Protein AF-A0A380RU35-F1 (afdb_monomer_lite)

Secondary structure (DSSP, 8-state):
--HHHHHHHHHHHHHHGGG---HHHHHHHHHHHH----SHHHHHHHHHHHHHHH-HHHHHHHHHHHHHHHHHHHHHHHHHHHHHHHHHHHHHHHHHHHHHHHHHHHHHHHTT--

Radius of gyration: 29.89 Å; chains: 1; bounding box: 56×39×78 Å

Structure (mmCIF, N/CA/C/O backbone):
data_AF-A0A380RU35-F1
#
_entry.id   AF-A0A380RU35-F1
#
loop_
_atom_site.group_PDB
_atom_site.id
_atom_site.type_symbol
_atom_site.label_atom_id
_atom_site.label_alt_id
_atom_site.label_comp_id
_atom_site.label_asym_id
_atom_site.label_entity_id
_atom_site.label_seq_id
_atom_site.pdbx_PDB_ins_code
_atom_site.Cartn_x
_atom_site.Cartn_y
_atom_site.Cartn_z
_atom_site.occupancy
_atom_site.B_iso_or_equiv
_atom_site.auth_seq_id
_atom_site.auth_comp_id
_atom_site.auth_asym_id
_atom_site.auth_atom_id
_atom_site.pdbx_PDB_model_num
ATOM 1 N N . MET A 1 1 ? -10.926 1.090 -13.375 1.00 50.38 1 MET A N 1
ATOM 2 C CA . MET A 1 1 ? -12.063 0.503 -12.628 1.00 50.38 1 MET A CA 1
ATOM 3 C C . MET A 1 1 ? -13.154 1.555 -12.500 1.00 50.38 1 MET A C 1
ATOM 5 O O . MET A 1 1 ? -12.826 2.672 -12.120 1.00 50.38 1 MET A O 1
ATOM 9 N N . SER A 1 2 ? -14.402 1.247 -12.874 1.00 58.25 2 SER A N 1
ATOM 10 C CA . SER A 1 2 ? -15.522 2.203 -12.783 1.00 58.25 2 SER A CA 1
ATOM 11 C C . SER A 1 2 ? -15.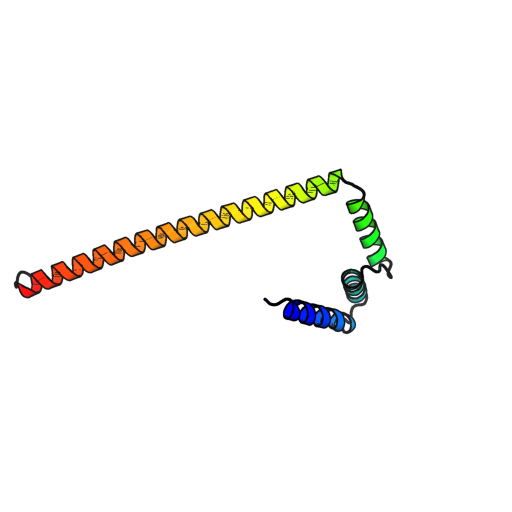973 2.393 -11.326 1.00 58.25 2 SER A C 1
ATOM 13 O O . SER A 1 2 ? -15.779 1.505 -10.494 1.00 58.25 2 SER A O 1
ATOM 15 N N . SER A 1 3 ? -16.569 3.545 -10.998 1.00 63.69 3 SER A N 1
ATOM 16 C CA . SER A 1 3 ? -17.012 3.865 -9.627 1.00 63.69 3 SER A CA 1
ATOM 17 C C . SER A 1 3 ? -18.053 2.878 -9.080 1.00 63.69 3 SER A C 1
ATOM 19 O O . SER A 1 3 ? -18.072 2.607 -7.882 1.00 63.69 3 SER A O 1
ATOM 21 N N . LEU A 1 4 ? -18.862 2.283 -9.960 1.00 65.31 4 LEU A N 1
ATOM 22 C CA . LEU A 1 4 ? -19.873 1.283 -9.613 1.00 65.31 4 LEU A CA 1
ATOM 23 C C . LEU A 1 4 ? -19.260 -0.028 -9.101 1.00 65.31 4 LEU A C 1
ATOM 25 O O . LEU A 1 4 ? -19.793 -0.623 -8.167 1.00 65.31 4 LEU A O 1
ATOM 29 N N . ALA A 1 5 ? -18.119 -0.453 -9.656 1.00 66.88 5 ALA A N 1
ATOM 30 C CA . ALA A 1 5 ? -17.444 -1.680 -9.228 1.00 66.88 5 ALA A CA 1
ATOM 31 C C . ALA A 1 5 ? -16.916 -1.567 -7.788 1.00 66.88 5 ALA A C 1
ATOM 33 O O . ALA A 1 5 ? -17.113 -2.476 -6.986 1.00 66.88 5 ALA A O 1
ATOM 34 N N . ARG A 1 6 ? -16.339 -0.410 -7.430 1.00 65.88 6 ARG A N 1
ATOM 35 C CA . ARG A 1 6 ? -15.887 -0.136 -6.054 1.00 65.88 6 ARG A CA 1
ATOM 36 C C . ARG A 1 6 ? -17.041 -0.102 -5.052 1.00 65.88 6 ARG A C 1
ATOM 38 O O . ARG A 1 6 ? -16.875 -0.538 -3.919 1.00 65.88 6 ARG A O 1
ATOM 45 N N . LEU A 1 7 ? -18.206 0.408 -5.456 1.00 65.00 7 LEU A N 1
ATOM 46 C CA . LEU A 1 7 ? -19.379 0.475 -4.581 1.00 65.00 7 LEU A CA 1
ATOM 47 C C . LEU A 1 7 ? -19.946 -0.923 -4.283 1.00 65.00 7 LEU A C 1
ATOM 49 O O . LEU A 1 7 ? -20.302 -1.218 -3.146 1.00 65.00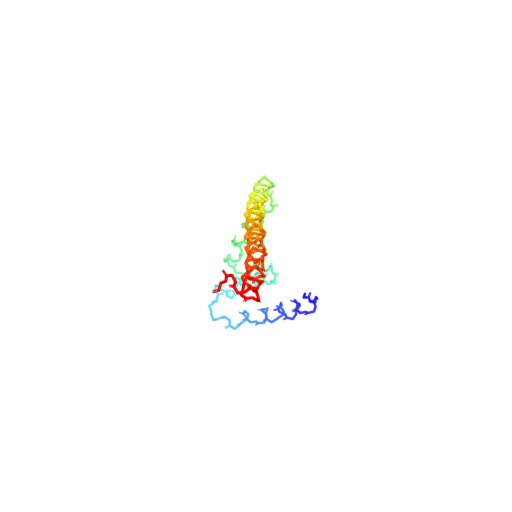 7 LEU A O 1
ATOM 53 N N . ALA A 1 8 ? -20.000 -1.794 -5.295 1.00 70.38 8 ALA A N 1
ATOM 54 C CA . ALA A 1 8 ? -20.462 -3.172 -5.142 1.00 70.38 8 ALA A CA 1
ATOM 55 C C . ALA A 1 8 ? -19.521 -4.002 -4.254 1.00 70.38 8 ALA A C 1
ATOM 57 O O . ALA A 1 8 ? -19.981 -4.725 -3.372 1.00 70.38 8 ALA A O 1
ATOM 58 N N . GLU A 1 9 ? -18.211 -3.851 -4.446 1.00 68.94 9 GLU A N 1
ATOM 59 C CA . GLU A 1 9 ? -17.186 -4.487 -3.615 1.00 68.94 9 GLU A CA 1
ATOM 60 C C .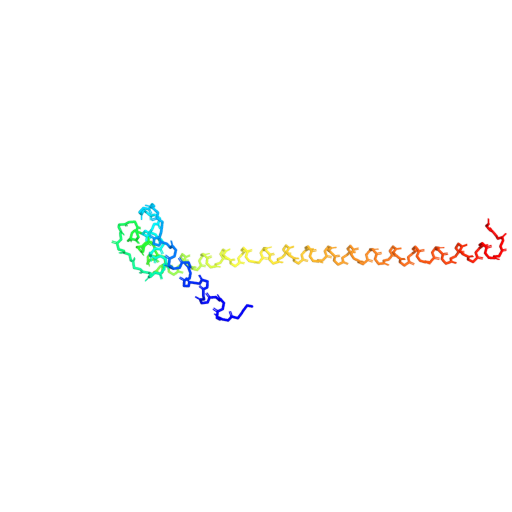 GLU A 1 9 ? -17.288 -4.030 -2.152 1.00 68.94 9 GLU A C 1
ATOM 62 O O . GLU A 1 9 ? -17.301 -4.857 -1.239 1.00 68.94 9 GLU A O 1
ATOM 67 N N . PHE A 1 10 ? -17.480 -2.726 -1.930 1.00 68.44 10 PHE A N 1
ATOM 68 C CA . PHE A 1 10 ? -17.709 -2.172 -0.599 1.00 68.44 10 PHE A CA 1
ATOM 69 C C . PHE A 1 10 ? -18.950 -2.777 0.067 1.00 68.44 10 PHE A C 1
ATOM 71 O O . PHE A 1 10 ? -18.853 -3.288 1.178 1.00 68.44 10 PHE A O 1
ATOM 78 N N . ILE A 1 11 ? -20.101 -2.790 -0.617 1.00 74.25 11 ILE A N 1
ATOM 79 C CA . ILE A 1 11 ? -21.354 -3.360 -0.087 1.00 74.25 11 ILE A CA 1
ATOM 80 C C . ILE A 1 11 ? -21.201 -4.858 0.220 1.00 74.25 11 ILE A C 1
ATOM 82 O O . ILE A 1 11 ? -21.723 -5.343 1.226 1.00 74.25 11 ILE A O 1
ATOM 86 N N . TYR A 1 12 ? -20.479 -5.599 -0.621 1.00 76.31 12 TYR A N 1
ATOM 87 C CA . TYR A 1 12 ? -20.222 -7.021 -0.410 1.00 76.31 12 TYR A CA 1
ATOM 88 C C . TYR A 1 12 ? -19.399 -7.271 0.862 1.00 76.31 12 TYR A C 1
ATOM 90 O O . TYR A 1 12 ? -19.820 -8.048 1.722 1.00 76.31 12 TYR A O 1
ATOM 98 N N . ILE A 1 13 ? -18.277 -6.566 1.029 1.00 70.00 13 ILE A N 1
ATOM 99 C CA . ILE A 1 13 ? -17.426 -6.657 2.227 1.00 70.00 13 ILE A CA 1
ATOM 100 C C . ILE A 1 13 ? -18.214 -6.238 3.480 1.00 70.00 13 ILE A C 1
ATOM 102 O O . ILE A 1 13 ? -18.156 -6.912 4.512 1.00 70.00 13 ILE A O 1
ATOM 106 N N . PHE A 1 14 ? -19.030 -5.186 3.367 1.00 66.69 14 PHE A N 1
ATOM 107 C CA . PHE A 1 14 ? -19.892 -4.690 4.442 1.00 66.69 14 PHE A CA 1
ATOM 108 C C . PHE A 1 14 ? -20.978 -5.689 4.856 1.00 66.69 14 PHE A C 1
ATOM 110 O O . PHE A 1 14 ? -21.407 -5.705 6.000 1.00 66.69 14 PHE A O 1
ATOM 117 N N . ASN A 1 15 ? -21.458 -6.549 3.965 1.00 75.56 15 ASN A N 1
ATOM 118 C CA . ASN A 1 15 ? -22.403 -7.588 4.372 1.00 75.56 15 ASN A CA 1
ATOM 119 C C . ASN A 1 15 ? -21.689 -8.805 4.966 1.00 75.56 15 ASN A C 1
ATOM 121 O O . ASN A 1 15 ? -22.218 -9.433 5.882 1.00 75.56 15 ASN A O 1
ATOM 125 N N . LYS A 1 16 ? -20.468 -9.099 4.509 1.00 79.81 16 LYS A N 1
ATOM 126 C CA . LYS A 1 16 ? -19.714 -10.286 4.923 1.00 79.81 16 LYS A CA 1
ATOM 127 C C . LYS A 1 16 ? -19.188 -10.249 6.352 1.00 79.81 16 LYS A C 1
ATOM 129 O O . LYS A 1 16 ? -19.091 -11.308 6.964 1.00 79.81 16 LYS A O 1
ATOM 134 N N . TYR A 1 17 ? -18.916 -9.078 6.935 1.00 75.81 17 TYR A N 1
ATOM 135 C CA . TYR A 1 17 ? -18.442 -9.035 8.329 1.00 75.81 17 TYR A CA 1
ATOM 136 C C . TYR A 1 17 ? -19.468 -9.602 9.328 1.00 75.81 17 TYR A C 1
ATOM 138 O O . TYR A 1 17 ? -19.096 -10.063 10.407 1.00 75.81 17 TYR A O 1
ATOM 146 N N . LYS A 1 18 ? -20.764 -9.608 8.978 1.00 74.69 18 LYS A N 1
ATOM 147 C CA . LYS A 1 18 ? -21.821 -10.168 9.832 1.00 74.69 18 LYS A CA 1
ATOM 148 C C . LYS A 1 18 ? -21.686 -11.678 10.027 1.00 74.69 18 LYS A C 1
ATOM 150 O O . LYS A 1 18 ? -22.089 -12.154 11.093 1.00 74.69 18 LYS A O 1
ATOM 155 N N . ASP A 1 19 ? -21.089 -12.366 9.053 1.00 83.88 19 ASP A N 1
ATOM 156 C CA . ASP A 1 19 ? -20.855 -13.814 9.034 1.00 83.88 19 ASP A CA 1
ATOM 157 C C . ASP A 1 19 ? -19.613 -14.220 9.858 1.00 83.88 19 ASP A C 1
ATOM 159 O O . ASP A 1 19 ? -19.362 -15.407 10.060 1.00 83.88 19 ASP A O 1
ATOM 163 N N . VAL A 1 20 ? -18.819 -13.257 10.348 1.00 83.25 20 VAL A N 1
ATOM 164 C CA . VAL A 1 20 ? -17.624 -13.534 11.156 1.00 83.25 20 VAL A CA 1
ATOM 165 C C . VAL A 1 20 ? -18.032 -14.062 12.531 1.00 83.25 20 VAL A C 1
ATOM 167 O O . VAL A 1 20 ? -18.732 -13.389 13.291 1.00 83.25 20 VAL A O 1
ATOM 170 N N . ALA A 1 21 ? -17.569 -15.272 12.852 1.00 81.81 21 ALA A N 1
ATOM 171 C CA . ALA A 1 21 ? -17.886 -15.954 14.105 1.00 81.81 21 ALA A CA 1
ATOM 172 C C . ALA A 1 21 ? -17.201 -15.315 15.325 1.00 81.81 21 ALA A C 1
ATOM 174 O O . ALA A 1 21 ? -17.767 -15.289 16.417 1.00 81.81 21 ALA A O 1
ATOM 175 N N . GLU A 1 22 ? -15.988 -14.785 15.151 1.00 88.31 22 GLU A N 1
ATOM 176 C CA . GLU A 1 22 ? -15.239 -14.170 16.242 1.00 88.31 22 GLU A CA 1
ATOM 177 C C . GLU A 1 22 ? -15.757 -12.759 16.547 1.00 88.31 22 GLU A C 1
ATOM 179 O O . GLU A 1 22 ? -15.674 -11.844 15.725 1.00 88.31 22 GLU A O 1
ATOM 184 N N . LYS A 1 23 ? -16.270 -12.571 17.767 1.00 86.62 23 LYS A N 1
ATOM 185 C CA . LYS A 1 23 ? -16.888 -11.315 18.206 1.00 86.62 23 LYS A CA 1
ATOM 186 C C . LYS A 1 23 ? -15.929 -10.121 18.145 1.00 86.62 23 LYS A C 1
ATOM 188 O O . LYS A 1 23 ? -16.327 -9.071 17.654 1.00 86.62 23 LYS A O 1
ATOM 193 N N . SER A 1 24 ? -14.683 -10.280 18.592 1.00 84.88 24 SER A N 1
ATOM 194 C CA . SER A 1 24 ? -13.644 -9.236 18.550 1.00 84.88 24 SER A CA 1
ATOM 195 C C . SER A 1 24 ? -13.396 -8.736 17.129 1.00 84.88 24 SER A C 1
ATOM 197 O O . SER A 1 24 ? -13.365 -7.530 16.890 1.00 84.88 24 SER A O 1
ATOM 199 N N . ILE A 1 25 ? -13.271 -9.660 16.173 1.00 84.25 25 ILE A N 1
ATOM 200 C CA . ILE A 1 25 ? -13.064 -9.323 14.760 1.00 84.25 25 ILE A CA 1
ATOM 201 C C . ILE A 1 25 ? -14.320 -8.668 14.182 1.00 84.25 25 ILE A C 1
ATOM 203 O O . ILE A 1 25 ? -14.221 -7.671 13.474 1.00 84.25 25 ILE A O 1
ATOM 207 N N . LYS A 1 26 ? -15.508 -9.181 14.510 1.00 86.94 26 LYS A N 1
ATOM 208 C CA . LYS A 1 26 ? -16.778 -8.611 14.048 1.00 86.94 26 LYS A CA 1
ATOM 209 C C . LYS A 1 26 ? -16.982 -7.170 14.527 1.00 86.94 26 LYS A C 1
ATOM 211 O O . LYS A 1 26 ? -17.344 -6.321 13.719 1.00 86.94 26 LYS A O 1
ATOM 216 N N . GLU A 1 27 ? -16.712 -6.890 15.801 1.00 86.31 27 GLU A N 1
ATOM 217 C CA . GLU A 1 27 ? -16.778 -5.539 16.376 1.00 86.31 27 GLU A CA 1
ATOM 218 C C . GLU A 1 27 ? -15.758 -4.596 15.728 1.00 86.31 27 GLU A C 1
ATOM 220 O O . GLU A 1 27 ? -16.083 -3.457 15.399 1.00 86.31 27 GLU A O 1
ATOM 225 N N . TYR A 1 28 ? -14.535 -5.079 15.493 1.00 84.56 28 TYR A N 1
ATOM 226 C CA . TYR A 1 28 ? -13.506 -4.319 14.789 1.00 84.56 28 TYR A CA 1
ATOM 227 C C . TYR A 1 28 ? -13.937 -3.968 13.359 1.00 84.56 28 TYR A C 1
ATOM 229 O O . TYR A 1 28 ? -13.876 -2.807 12.960 1.00 84.56 28 TYR A O 1
ATOM 237 N N . LEU A 1 29 ? -14.430 -4.946 12.595 1.00 84.88 29 LEU A N 1
ATOM 238 C CA . LEU A 1 29 ? -14.897 -4.728 11.226 1.00 84.88 29 LEU A CA 1
ATOM 239 C C . LEU A 1 29 ? -16.098 -3.781 11.174 1.00 84.88 29 LEU A C 1
ATOM 241 O O . LEU A 1 29 ? -16.128 -2.898 10.322 1.00 84.88 29 LEU A O 1
ATOM 245 N N . GLU A 1 30 ? -17.052 -3.913 12.100 1.00 84.00 30 GLU A N 1
ATOM 246 C CA . GLU A 1 30 ? -18.176 -2.982 12.217 1.00 84.00 30 GLU A CA 1
ATOM 247 C C . GLU A 1 30 ? -17.688 -1.552 12.471 1.00 84.00 30 GLU A C 1
ATOM 249 O O . GLU A 1 30 ? -18.125 -0.624 11.793 1.00 84.00 30 GLU A O 1
ATOM 254 N N . TYR A 1 31 ? -16.725 -1.368 13.378 1.00 87.19 31 TYR A N 1
ATOM 255 C CA . TYR A 1 31 ? -16.134 -0.061 13.642 1.00 87.19 31 TYR A CA 1
ATOM 256 C C . TYR A 1 31 ? -15.465 0.547 12.402 1.00 87.19 31 TYR A C 1
ATOM 258 O O . TYR A 1 31 ? -15.701 1.715 12.114 1.00 87.19 31 TYR A O 1
ATOM 266 N N . PHE A 1 32 ? -14.696 -0.218 11.622 1.00 82.44 32 PHE A N 1
ATOM 267 C CA . PHE A 1 32 ? -14.104 0.288 10.372 1.00 82.44 32 PHE A CA 1
ATOM 268 C C . PHE A 1 32 ? -15.147 0.627 9.307 1.00 82.44 32 PHE A C 1
ATOM 270 O O . PHE A 1 32 ? -14.963 1.548 8.513 1.00 82.44 32 PHE A O 1
ATOM 277 N N . ALA A 1 33 ? -16.244 -0.119 9.294 1.00 78.31 33 ALA A N 1
ATOM 278 C CA . ALA A 1 33 ? -17.317 0.021 8.332 1.00 78.31 33 ALA A CA 1
ATOM 279 C C . ALA A 1 33 ? -18.210 1.241 8.645 1.00 78.31 33 ALA A C 1
ATOM 281 O O . ALA A 1 33 ? -18.587 1.989 7.743 1.00 78.31 33 ALA A O 1
ATOM 282 N N . THR A 1 34 ? -18.537 1.475 9.920 1.00 81.75 34 THR A N 1
ATOM 283 C CA . THR A 1 34 ? -19.503 2.508 10.333 1.00 81.75 34 THR A CA 1
ATOM 284 C C . THR A 1 34 ? -18.902 3.669 11.121 1.00 81.75 34 THR A C 1
ATOM 286 O O . THR A 1 34 ? -19.630 4.611 11.430 1.00 81.75 34 THR A O 1
ATOM 289 N N . SER A 1 35 ? -17.633 3.595 11.526 1.00 81.50 35 SER A N 1
ATOM 290 C CA . SER A 1 35 ? -16.987 4.513 12.483 1.00 81.50 35 SER A CA 1
ATOM 291 C C . SER A 1 35 ? -17.706 4.601 13.836 1.00 81.50 35 SER A C 1
ATOM 293 O O . SER A 1 35 ? -17.656 5.626 14.513 1.00 81.50 35 SER A O 1
ATOM 295 N N . LYS A 1 36 ? -18.420 3.540 14.239 1.00 86.25 36 LYS A N 1
ATOM 296 C CA . LYS A 1 36 ? -19.166 3.508 15.508 1.00 86.25 36 LYS A CA 1
ATOM 297 C C . LYS A 1 36 ? -18.417 2.653 16.517 1.00 86.25 36 LYS A C 1
ATOM 299 O O . LYS A 1 36 ? -18.306 1.446 16.339 1.00 86.25 36 LYS A O 1
ATOM 304 N N . ALA A 1 37 ? -17.919 3.282 17.576 1.00 89.50 37 ALA A N 1
ATOM 305 C CA . ALA A 1 37 ? -17.206 2.604 18.651 1.00 89.50 37 ALA A CA 1
ATOM 306 C C . ALA A 1 37 ? -18.185 2.064 19.710 1.00 89.50 37 ALA A C 1
ATOM 308 O O . ALA A 1 37 ? -18.460 2.712 20.723 1.00 89.50 37 ALA A O 1
ATOM 309 N N . THR A 1 38 ? -18.768 0.896 19.444 1.00 87.25 38 THR A N 1
ATOM 310 C CA . THR A 1 38 ? -19.818 0.289 20.282 1.00 87.25 38 THR A CA 1
ATOM 311 C C . THR A 1 38 ? -19.271 -0.639 21.366 1.00 87.25 38 THR A C 1
ATOM 313 O O . THR A 1 38 ? -19.909 -0.798 22.406 1.00 87.25 38 THR A O 1
ATOM 316 N N . SER A 1 39 ? -18.087 -1.224 21.164 1.00 89.88 39 SER A N 1
ATOM 317 C CA . SER A 1 39 ? -17.429 -2.110 22.130 1.00 89.88 39 SER A CA 1
ATOM 318 C C . SER A 1 39 ? -16.217 -1.455 22.783 1.00 89.88 39 SER A C 1
ATOM 320 O O . SER A 1 39 ? -15.622 -0.533 22.221 1.00 89.88 39 SER A O 1
ATOM 322 N N . LYS A 1 40 ? -15.794 -1.966 23.947 1.00 90.31 40 LYS A N 1
ATOM 323 C CA . LYS A 1 40 ? -14.623 -1.447 24.674 1.00 90.31 40 LYS A CA 1
ATOM 324 C C . LYS A 1 40 ? -13.364 -1.404 23.799 1.00 90.31 40 LYS A C 1
ATOM 326 O O . LYS A 1 40 ? -12.681 -0.388 23.777 1.00 90.31 40 LYS A O 1
ATOM 331 N N . GLY A 1 41 ? -13.105 -2.461 23.024 1.00 87.56 41 GLY A N 1
ATOM 332 C CA . GLY A 1 41 ? -11.956 -2.502 22.113 1.00 87.56 41 GLY A CA 1
ATOM 333 C C . GLY A 1 41 ? -12.024 -1.408 21.046 1.00 87.56 41 GLY A C 1
ATOM 334 O O . GLY A 1 41 ? -11.052 -0.695 20.818 1.00 87.56 41 GLY A O 1
ATOM 335 N N . THR A 1 42 ? -13.196 -1.205 20.441 1.00 90.88 42 THR A N 1
ATOM 336 C CA . THR A 1 42 ? -13.385 -0.149 19.432 1.00 90.88 42 THR A CA 1
ATOM 337 C C . THR A 1 42 ? -13.339 1.262 20.028 1.00 90.88 42 THR A C 1
ATOM 339 O O . THR A 1 42 ? -12.877 2.188 19.370 1.00 90.88 42 THR A O 1
ATOM 342 N N . GLN A 1 43 ? -13.746 1.436 21.289 1.00 93.50 43 GLN A N 1
ATOM 343 C CA . GLN A 1 43 ? -13.635 2.702 22.020 1.00 93.50 43 GLN A CA 1
ATOM 344 C C . GLN A 1 43 ? -12.184 3.048 22.349 1.00 93.50 43 GLN A C 1
ATOM 346 O O . GLN A 1 43 ? -11.788 4.205 22.214 1.00 93.50 43 GLN A O 1
ATOM 351 N N . ASP A 1 44 ? -11.377 2.058 22.734 1.00 92.88 44 ASP A N 1
ATOM 352 C CA . ASP A 1 44 ? -9.943 2.252 22.942 1.00 92.88 44 ASP A CA 1
ATOM 353 C C . ASP A 1 44 ? -9.249 2.670 21.632 1.00 92.88 44 ASP A C 1
ATOM 355 O O . ASP A 1 44 ? -8.430 3.594 21.641 1.00 92.88 44 ASP A O 1
ATOM 359 N N . VAL A 1 45 ? -9.626 2.055 20.503 1.00 88.69 45 VAL A N 1
ATOM 360 C CA . VAL A 1 45 ? -9.141 2.431 19.162 1.00 88.69 45 VAL A CA 1
ATOM 361 C C . VAL A 1 45 ? -9.582 3.844 18.780 1.00 88.69 45 VAL A C 1
ATOM 363 O O . VAL A 1 45 ? -8.751 4.640 18.345 1.00 88.69 45 VAL A O 1
ATOM 366 N N . GLU A 1 46 ? -10.857 4.192 18.962 1.00 93.06 46 GLU A N 1
ATOM 367 C CA . GLU A 1 46 ? -11.359 5.534 18.644 1.00 93.06 46 GLU A CA 1
ATOM 368 C C . GLU A 1 46 ? -10.696 6.599 19.521 1.00 93.06 46 GLU A C 1
ATOM 370 O O . GLU A 1 46 ? -10.322 7.655 19.021 1.00 93.06 46 GLU A O 1
ATOM 375 N N . ARG A 1 47 ? -10.433 6.319 20.803 1.00 93.94 47 ARG A N 1
ATOM 376 C CA . ARG A 1 47 ? -9.671 7.232 21.668 1.00 93.94 47 ARG A CA 1
ATOM 377 C C . ARG A 1 47 ? -8.269 7.497 21.116 1.00 93.94 47 ARG A C 1
ATOM 379 O O . ARG A 1 47 ? -7.851 8.652 21.073 1.00 93.94 47 ARG A O 1
ATOM 386 N N . LEU A 1 48 ? -7.545 6.457 20.696 1.00 89.31 48 LEU A N 1
ATOM 387 C CA . LEU A 1 48 ? -6.213 6.612 20.096 1.00 89.31 48 LEU A CA 1
ATOM 388 C C . LEU A 1 48 ? -6.276 7.381 18.775 1.00 89.31 48 LEU A C 1
ATOM 390 O O . LEU A 1 48 ? -5.445 8.253 18.528 1.00 89.31 48 LEU A O 1
ATOM 394 N N . ARG A 1 49 ? -7.289 7.101 17.949 1.00 86.81 49 ARG A N 1
ATOM 395 C CA . ARG A 1 49 ? -7.532 7.825 16.701 1.00 86.81 49 ARG A CA 1
ATOM 396 C C . ARG A 1 49 ? -7.800 9.306 16.961 1.00 86.81 49 ARG A C 1
ATOM 398 O O . ARG A 1 49 ? -7.202 10.146 16.300 1.00 86.81 49 ARG A O 1
ATOM 405 N N . GLN A 1 50 ? -8.654 9.638 17.925 1.00 90.50 50 GLN A N 1
ATOM 406 C CA . GLN A 1 50 ? -8.946 11.024 18.293 1.00 90.50 50 GLN A CA 1
ATOM 407 C C . GLN A 1 50 ? -7.716 11.733 18.864 1.00 90.50 50 GLN A C 1
ATOM 409 O O . GLN A 1 50 ? -7.439 12.867 18.481 1.00 90.50 50 GLN A O 1
ATOM 414 N N . TRP A 1 51 ? -6.926 11.053 19.700 1.00 91.25 51 TRP A N 1
ATOM 415 C CA . TRP A 1 51 ? -5.641 11.575 20.168 1.00 91.25 51 TRP A CA 1
ATOM 416 C C . TRP A 1 51 ? -4.710 11.906 18.992 1.00 91.25 51 TRP A C 1
ATOM 418 O O . TRP A 1 51 ? -4.248 13.041 18.886 1.00 91.25 51 TRP A O 1
ATOM 428 N N . TYR A 1 52 ? -4.530 10.971 18.054 1.00 83.44 52 TYR A N 1
ATOM 429 C CA . TYR A 1 52 ? -3.727 11.181 16.845 1.00 83.44 52 TYR A CA 1
ATOM 430 C C . TYR A 1 52 ? -4.244 12.347 15.986 1.00 83.44 52 TYR A C 1
ATOM 432 O O . TYR A 1 52 ? -3.458 13.133 15.465 1.00 83.44 52 TYR A O 1
ATOM 440 N N . LEU A 1 53 ? -5.566 12.493 15.851 1.00 83.19 53 LEU A N 1
ATOM 441 C CA . LEU A 1 53 ? -6.170 13.608 15.116 1.00 83.19 53 LEU A CA 1
ATOM 442 C C . LEU A 1 53 ? -5.979 14.959 15.817 1.00 83.19 53 LEU A C 1
ATOM 444 O O . LEU A 1 53 ? -5.920 15.983 15.135 1.00 83.19 53 LEU A O 1
ATOM 448 N N . SER A 1 54 ? -5.893 14.966 17.150 1.00 89.06 54 SER A N 1
ATOM 449 C CA . SER A 1 54 ? -5.683 16.174 17.956 1.00 89.06 54 SER A CA 1
ATOM 450 C C . SER A 1 54 ? -4.215 16.612 18.034 1.00 89.06 54 SER A C 1
ATOM 452 O O . SER A 1 54 ? -3.938 17.804 18.178 1.00 89.06 54 SER A O 1
ATOM 454 N N . ASP A 1 55 ? -3.271 15.678 17.896 1.00 89.88 55 ASP A N 1
ATOM 455 C CA . ASP A 1 55 ? -1.837 15.957 17.919 1.00 89.88 55 ASP A CA 1
ATOM 456 C C . ASP A 1 55 ? -1.304 16.255 16.509 1.00 89.88 55 ASP A C 1
ATOM 458 O O . ASP A 1 55 ? -0.879 15.383 15.744 1.00 89.88 55 ASP A O 1
ATOM 462 N N . ASN A 1 56 ? -1.304 17.544 16.173 1.00 86.19 56 ASN A N 1
ATOM 463 C CA . ASN A 1 56 ? -0.800 18.033 14.895 1.00 86.19 56 ASN A CA 1
ATOM 464 C C . ASN A 1 56 ? 0.677 17.702 14.640 1.00 86.19 56 ASN A C 1
ATOM 466 O O . ASN A 1 56 ? 1.054 17.566 13.476 1.00 86.19 56 ASN A O 1
ATOM 470 N N . GLU A 1 57 ? 1.509 17.612 15.677 1.00 88.75 57 GLU A N 1
ATOM 471 C CA . GLU A 1 57 ? 2.944 17.359 15.529 1.00 88.75 57 GLU A CA 1
ATOM 472 C C . GLU A 1 57 ? 3.184 15.895 15.166 1.00 88.75 57 GLU A C 1
ATOM 474 O O . GLU A 1 57 ? 3.834 15.599 14.161 1.00 88.75 57 GLU A O 1
ATOM 479 N N . THR A 1 58 ? 2.572 14.974 15.911 1.00 84.62 58 THR A N 1
ATOM 480 C CA . THR A 1 58 ? 2.637 13.540 15.603 1.00 84.62 58 THR A CA 1
ATOM 481 C C . THR A 1 58 ? 2.059 13.242 14.218 1.00 84.62 58 THR A C 1
ATOM 483 O O . THR A 1 58 ? 2.654 12.485 13.449 1.00 84.62 58 THR A O 1
ATOM 486 N N . ARG A 1 59 ? 0.950 13.893 13.837 1.00 83.75 59 ARG A N 1
ATOM 487 C CA . ARG A 1 59 ? 0.372 13.747 12.493 1.00 83.75 59 ARG A CA 1
ATOM 488 C C . ARG A 1 59 ? 1.322 14.221 11.393 1.00 83.75 59 ARG A C 1
ATOM 490 O O . ARG A 1 59 ? 1.455 13.542 10.379 1.00 83.75 59 ARG A O 1
ATOM 497 N N . LYS A 1 60 ? 1.988 15.368 11.574 1.00 81.12 60 LYS A N 1
ATOM 498 C CA . LYS A 1 60 ? 2.987 15.865 10.611 1.00 81.12 60 LYS A CA 1
ATOM 499 C C . LYS A 1 60 ? 4.135 14.874 10.449 1.00 81.12 60 LYS A C 1
ATOM 501 O O . LYS A 1 60 ? 4.470 14.545 9.320 1.00 81.12 60 LYS A O 1
ATOM 506 N N . ARG A 1 61 ? 4.671 14.348 11.555 1.00 79.44 61 ARG A N 1
ATOM 507 C CA . ARG A 1 61 ? 5.747 13.342 11.527 1.00 79.44 61 ARG A CA 1
ATOM 508 C C . ARG A 1 61 ? 5.339 12.079 10.776 1.00 79.44 61 ARG A C 1
ATOM 510 O O . ARG A 1 61 ? 6.099 11.603 9.943 1.00 79.44 61 ARG A O 1
ATOM 517 N N . TYR A 1 62 ? 4.130 11.574 11.024 1.00 81.25 62 TYR A N 1
ATOM 518 C CA . TYR A 1 62 ? 3.615 10.405 10.313 1.00 81.25 62 TYR A CA 1
ATOM 519 C C . TYR A 1 62 ? 3.487 10.650 8.802 1.00 81.25 62 TYR A C 1
ATOM 521 O O . TYR A 1 62 ? 3.913 9.810 8.014 1.00 81.25 62 TYR A O 1
ATOM 529 N N . MET A 1 63 ? 2.959 11.811 8.393 1.00 81.12 63 MET A N 1
ATOM 530 C CA . MET A 1 63 ? 2.884 12.182 6.974 1.00 81.12 63 MET A CA 1
ATOM 531 C C . MET A 1 63 ? 4.272 12.286 6.331 1.00 81.12 63 MET A C 1
ATOM 533 O O . MET A 1 63 ? 4.442 11.833 5.203 1.00 81.12 63 MET A O 1
ATOM 537 N N . THR A 1 64 ? 5.266 12.831 7.043 1.00 87.19 64 THR A N 1
ATOM 538 C CA . THR A 1 64 ? 6.656 12.872 6.564 1.00 87.19 64 THR A CA 1
ATOM 539 C C . THR A 1 64 ? 7.203 11.467 6.332 1.00 87.19 64 THR A C 1
ATOM 541 O O . THR A 1 64 ? 7.735 11.203 5.263 1.00 87.19 64 THR A O 1
ATOM 544 N N . TRP A 1 65 ? 7.013 10.537 7.271 1.00 85.12 65 TRP A N 1
ATOM 545 C CA . TRP A 1 65 ? 7.469 9.154 7.092 1.00 85.12 65 TRP A CA 1
ATOM 546 C C . TRP A 1 65 ? 6.766 8.433 5.940 1.00 85.12 65 TRP A C 1
ATOM 548 O O . TRP A 1 65 ? 7.394 7.643 5.240 1.00 85.12 65 TRP A O 1
ATOM 558 N N . GLN A 1 66 ? 5.473 8.692 5.719 1.00 81.88 66 GLN A N 1
ATOM 559 C CA . GLN A 1 66 ? 4.775 8.164 4.542 1.00 81.88 66 GLN A CA 1
ATOM 560 C C . GLN A 1 66 ? 5.381 8.704 3.248 1.00 81.88 66 GLN A C 1
ATOM 562 O O . GLN A 1 66 ? 5.606 7.934 2.321 1.00 81.88 66 GLN A O 1
ATOM 567 N N . GLN A 1 67 ? 5.695 9.998 3.209 1.00 81.69 67 GLN A N 1
ATOM 568 C CA . GLN A 1 67 ? 6.326 10.611 2.050 1.00 81.69 67 GLN A CA 1
ATOM 569 C C . GLN A 1 67 ? 7.734 10.053 1.800 1.00 81.69 67 GLN A C 1
ATOM 571 O O . GLN A 1 67 ? 8.048 9.698 0.672 1.00 81.69 67 GLN A O 1
ATOM 576 N N . GLU A 1 68 ? 8.541 9.870 2.849 1.00 88.94 68 GLU A N 1
ATOM 577 C CA . GLU A 1 68 ? 9.856 9.220 2.754 1.00 88.94 68 GLU A CA 1
ATOM 578 C C . GLU A 1 68 ? 9.751 7.791 2.192 1.00 88.94 68 GLU A C 1
ATOM 580 O O . GLU A 1 68 ? 10.555 7.390 1.351 1.00 88.94 68 GLU A O 1
ATOM 585 N N . LEU A 1 69 ? 8.749 7.016 2.625 1.00 85.38 69 LEU A N 1
ATOM 586 C CA . LEU A 1 69 ? 8.494 5.674 2.092 1.00 85.38 69 LEU A CA 1
ATOM 587 C C . LEU A 1 69 ? 8.087 5.705 0.616 1.00 85.38 69 LEU A C 1
ATOM 589 O O . LEU A 1 69 ? 8.604 4.910 -0.171 1.00 85.38 69 LEU A O 1
ATOM 593 N N . ASP A 1 70 ? 7.180 6.604 0.240 1.00 86.06 70 ASP A N 1
ATOM 594 C CA . ASP A 1 70 ? 6.713 6.743 -1.139 1.00 86.06 70 ASP A CA 1
ATOM 595 C C . ASP A 1 70 ? 7.853 7.165 -2.077 1.00 86.06 70 ASP A C 1
ATOM 597 O O . ASP A 1 70 ? 8.000 6.588 -3.159 1.00 86.06 70 ASP A O 1
ATOM 601 N N . ASP A 1 71 ? 8.701 8.099 -1.639 1.00 86.69 71 ASP A N 1
ATOM 602 C CA . ASP A 1 71 ? 9.877 8.555 -2.380 1.00 86.69 71 ASP A CA 1
ATOM 603 C C . ASP A 1 71 ? 10.871 7.400 -2.593 1.00 86.69 71 ASP A C 1
ATOM 605 O O . ASP A 1 71 ? 11.301 7.152 -3.722 1.00 86.69 71 ASP A O 1
ATOM 609 N N . MET A 1 72 ? 11.164 6.609 -1.552 1.00 85.25 72 MET A N 1
ATOM 610 C CA . MET A 1 72 ? 12.022 5.421 -1.678 1.00 85.25 72 MET A CA 1
ATOM 611 C C . MET A 1 72 ? 11.450 4.386 -2.658 1.00 85.25 72 MET A C 1
ATOM 613 O O . MET A 1 72 ? 12.179 3.839 -3.489 1.00 85.25 72 MET A O 1
ATOM 617 N N . VAL A 1 73 ? 10.143 4.107 -2.591 1.00 90.25 73 VAL A N 1
ATOM 618 C CA . VAL A 1 73 ? 9.481 3.160 -3.506 1.00 90.25 73 VAL A CA 1
ATOM 619 C C . VAL A 1 73 ? 9.505 3.675 -4.945 1.00 90.25 73 VAL A C 1
ATOM 621 O O . VAL A 1 73 ? 9.686 2.889 -5.882 1.00 90.25 73 VAL A O 1
ATOM 624 N N . TYR A 1 74 ? 9.313 4.978 -5.139 1.00 88.81 74 TYR A N 1
ATOM 625 C CA . TYR A 1 74 ? 9.382 5.611 -6.449 1.00 88.81 74 TYR A CA 1
ATOM 626 C C . TYR A 1 74 ? 10.789 5.514 -7.048 1.00 88.81 74 TYR A C 1
ATOM 628 O O . TYR A 1 74 ? 10.935 5.059 -8.185 1.00 88.81 74 TYR A O 1
ATOM 636 N N . GLU A 1 75 ? 11.824 5.872 -6.283 1.00 90.69 75 GLU A N 1
ATOM 637 C CA . GLU A 1 75 ? 13.215 5.784 -6.734 1.00 90.69 75 GLU A CA 1
ATOM 638 C C . GLU A 1 75 ? 13.595 4.361 -7.148 1.00 90.69 75 GLU A C 1
ATOM 640 O O . GLU A 1 75 ? 14.211 4.159 -8.198 1.00 90.69 75 GLU A O 1
ATOM 645 N N . GLU A 1 76 ? 13.195 3.362 -6.363 1.00 90.94 76 GLU A N 1
ATOM 646 C CA . GLU A 1 76 ? 13.510 1.968 -6.660 1.00 90.94 76 GLU A CA 1
ATOM 647 C C . GLU A 1 76 ? 12.798 1.478 -7.931 1.00 90.94 76 GLU A C 1
ATOM 649 O O . GLU A 1 76 ? 13.394 0.792 -8.767 1.00 90.94 76 GLU A O 1
ATOM 654 N N . ARG A 1 77 ? 11.544 1.900 -8.150 1.00 91.44 77 ARG A N 1
ATOM 655 C CA . ARG A 1 77 ? 10.835 1.636 -9.414 1.00 91.44 77 ARG A CA 1
ATOM 656 C C . ARG A 1 77 ? 11.535 2.273 -10.606 1.00 91.44 77 ARG A C 1
ATOM 658 O O . ARG A 1 77 ? 11.655 1.628 -11.648 1.00 91.44 77 ARG A O 1
ATOM 665 N N . GLU A 1 78 ? 12.007 3.506 -10.472 1.00 93.25 78 GLU A N 1
ATOM 666 C CA . GLU A 1 78 ? 12.722 4.182 -11.554 1.00 93.25 78 GLU A CA 1
ATOM 667 C C . GLU A 1 78 ? 14.066 3.517 -11.862 1.00 93.25 78 GLU A C 1
ATOM 669 O O . GLU A 1 78 ? 14.415 3.366 -13.037 1.00 93.25 78 GLU A O 1
ATOM 674 N N . ARG A 1 79 ? 14.784 3.026 -10.845 1.00 91.44 79 ARG A N 1
ATOM 675 C CA . ARG A 1 79 ? 15.998 2.216 -11.043 1.00 91.44 79 ARG A CA 1
ATOM 676 C C . ARG A 1 79 ? 15.700 0.934 -11.812 1.00 91.44 79 ARG A C 1
ATOM 678 O O . ARG A 1 79 ? 16.356 0.677 -12.823 1.00 91.44 79 ARG A O 1
ATOM 685 N N . ALA A 1 80 ? 14.674 0.187 -11.406 1.00 91.56 80 ALA A N 1
ATOM 686 C CA . ALA A 1 80 ? 14.259 -1.033 -12.096 1.00 91.56 80 ALA A CA 1
ATOM 687 C C . ALA A 1 80 ? 13.840 -0.760 -13.555 1.00 91.56 80 ALA A C 1
ATOM 689 O O . ALA A 1 80 ? 14.222 -1.487 -14.475 1.00 91.56 80 ALA A O 1
ATOM 690 N N . ASN A 1 81 ? 13.107 0.331 -13.799 1.00 92.94 81 ASN A N 1
ATOM 691 C CA . ASN A 1 81 ? 12.728 0.757 -15.147 1.00 92.94 81 ASN A CA 1
ATOM 692 C C . ASN A 1 81 ? 13.952 1.128 -15.998 1.00 92.94 81 ASN A C 1
ATOM 694 O O . ASN A 1 81 ? 14.018 0.780 -17.180 1.00 92.94 81 ASN A O 1
ATOM 698 N N . ALA A 1 82 ? 14.926 1.834 -15.422 1.00 92.75 82 ALA A N 1
ATOM 699 C CA . ALA A 1 82 ? 16.155 2.206 -16.113 1.00 92.75 82 ALA A CA 1
ATOM 700 C C . ALA A 1 82 ? 17.000 0.978 -16.477 1.00 92.75 82 ALA A C 1
ATOM 702 O O . ALA A 1 82 ? 17.524 0.906 -17.590 1.00 92.75 82 ALA A O 1
ATOM 703 N N . GLU A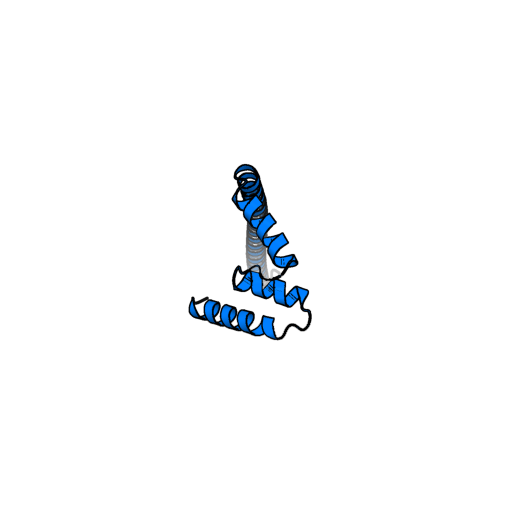 1 83 ? 17.104 0.000 -15.579 1.00 92.12 83 GLU A N 1
ATOM 704 C CA . GLU A 1 83 ? 17.791 -1.265 -15.838 1.00 92.12 83 GLU A CA 1
ATOM 705 C C . GLU A 1 83 ? 17.101 -2.062 -16.946 1.00 92.12 83 GLU A C 1
ATOM 707 O O . GLU A 1 83 ? 17.757 -2.484 -17.900 1.00 92.12 83 GLU A O 1
ATOM 712 N N . LYS A 1 84 ? 15.767 -2.155 -16.908 1.00 92.75 84 LYS A N 1
ATOM 713 C CA . LYS A 1 84 ? 14.985 -2.800 -17.966 1.00 92.75 84 LYS A CA 1
ATOM 714 C C . LYS A 1 84 ? 15.223 -2.153 -19.332 1.00 92.75 84 LYS A C 1
ATOM 716 O O . LYS A 1 84 ? 15.497 -2.856 -20.300 1.00 92.75 84 LYS A O 1
ATOM 721 N N . ARG A 1 85 ? 15.213 -0.816 -19.409 1.00 92.94 85 AR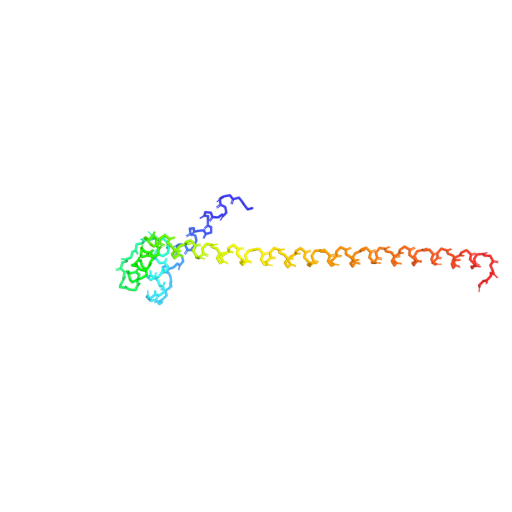G A N 1
ATOM 722 C CA . ARG A 1 85 ? 15.518 -0.078 -20.651 1.00 92.94 85 ARG 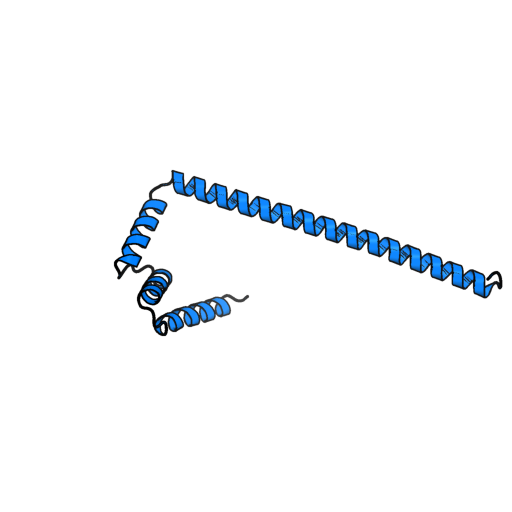A CA 1
ATOM 723 C C . ARG A 1 85 ? 16.938 -0.351 -21.155 1.00 92.94 85 ARG A C 1
ATOM 725 O O . ARG A 1 85 ? 17.152 -0.427 -22.363 1.00 92.94 85 ARG A O 1
ATOM 732 N N . ARG A 1 86 ? 17.920 -0.481 -20.254 1.00 92.06 86 ARG A N 1
ATOM 733 C CA . ARG A 1 86 ? 19.302 -0.833 -20.628 1.00 92.06 86 ARG A CA 1
ATOM 734 C C . ARG A 1 86 ? 19.377 -2.252 -21.182 1.00 92.06 86 ARG A C 1
ATOM 736 O O . ARG A 1 86 ? 19.979 -2.435 -22.234 1.00 92.06 86 ARG A O 1
ATOM 743 N N . ALA A 1 87 ? 18.732 -3.212 -20.525 1.00 91.88 87 ALA A N 1
ATOM 744 C CA . ALA A 1 87 ? 18.676 -4.597 -20.981 1.00 91.88 87 ALA A CA 1
ATOM 745 C C . ALA A 1 87 ? 17.980 -4.726 -22.347 1.00 91.88 87 ALA A C 1
ATOM 747 O O . ALA A 1 87 ? 18.490 -5.401 -23.235 1.00 91.88 87 ALA A O 1
ATOM 748 N N . GLU A 1 88 ? 16.861 -4.025 -22.554 1.00 93.12 88 GLU A N 1
ATOM 749 C CA . GLU A 1 88 ? 16.157 -3.985 -23.843 1.00 93.12 88 GLU A CA 1
ATOM 750 C C . GLU A 1 88 ? 17.029 -3.383 -24.952 1.00 93.12 88 GLU A C 1
ATOM 752 O O . GLU A 1 88 ? 17.089 -3.919 -26.059 1.00 93.12 88 GLU A O 1
ATOM 757 N N . LYS A 1 89 ? 17.758 -2.300 -24.655 1.00 92.81 89 LYS A N 1
ATOM 758 C CA . LYS A 1 89 ? 18.673 -1.674 -25.616 1.00 92.81 89 LYS A CA 1
ATOM 759 C C . LYS A 1 89 ? 19.850 -2.581 -25.970 1.00 92.81 89 LYS A C 1
ATOM 761 O O . LYS A 1 89 ? 20.257 -2.613 -27.128 1.00 92.81 89 LYS A O 1
ATOM 766 N N . GLU A 1 90 ? 20.400 -3.293 -24.992 1.00 91.69 90 GLU A N 1
ATOM 767 C CA . GLU A 1 90 ? 21.499 -4.228 -25.228 1.00 91.69 90 GLU A CA 1
ATOM 768 C C . GLU A 1 90 ? 21.035 -5.430 -26.049 1.00 91.69 90 GLU A C 1
ATOM 770 O O . GLU A 1 90 ? 21.685 -5.792 -27.026 1.00 91.69 90 GLU A O 1
ATOM 775 N N . LYS A 1 91 ? 19.851 -5.967 -25.738 1.00 92.38 91 LYS A N 1
ATOM 776 C CA . LYS A 1 91 ? 19.226 -7.015 -26.543 1.00 92.38 91 LYS A CA 1
ATOM 777 C C . LYS A 1 91 ? 19.020 -6.566 -27.992 1.00 92.38 91 LYS A C 1
ATOM 779 O O . LYS A 1 91 ? 19.447 -7.259 -28.902 1.00 92.38 91 LYS A O 1
ATOM 784 N N . SER A 1 92 ? 18.474 -5.368 -28.211 1.00 93.00 92 SER A N 1
ATOM 785 C CA . SER A 1 92 ? 18.291 -4.822 -29.564 1.00 93.00 92 SER A CA 1
ATOM 786 C C . SER A 1 92 ? 19.608 -4.715 -30.340 1.00 93.00 92 SER A C 1
ATOM 788 O O . SER A 1 92 ? 19.635 -4.954 -31.543 1.00 93.00 92 SER A O 1
ATOM 790 N N . ARG A 1 93 ? 20.713 -4.361 -29.671 1.00 91.50 93 ARG A N 1
ATOM 791 C CA . ARG A 1 93 ? 22.041 -4.299 -30.303 1.00 91.50 93 ARG A CA 1
ATOM 792 C C . ARG A 1 93 ? 22.580 -5.680 -30.657 1.00 91.50 93 ARG A C 1
ATOM 794 O O . ARG A 1 93 ? 23.204 -5.815 -31.708 1.00 91.50 93 ARG A O 1
ATOM 801 N N . ALA A 1 94 ? 22.362 -6.666 -29.788 1.00 92.44 94 ALA A N 1
ATOM 802 C CA . ALA A 1 94 ? 22.735 -8.051 -30.044 1.00 92.44 94 ALA A CA 1
ATOM 803 C C . ALA A 1 94 ? 21.956 -8.609 -31.244 1.00 92.44 94 ALA A C 1
ATOM 805 O O . ALA A 1 94 ? 22.584 -9.088 -32.185 1.00 92.44 94 ALA A O 1
ATOM 806 N N . ASP A 1 95 ? 20.634 -8.416 -31.273 1.00 93.75 95 ASP A N 1
ATOM 807 C CA . ASP A 1 95 ? 19.763 -8.845 -32.375 1.00 93.75 95 ASP A CA 1
ATOM 808 C C . ASP A 1 95 ? 20.199 -8.200 -33.717 1.00 93.75 95 ASP A C 1
ATOM 810 O O . ASP A 1 95 ? 20.275 -8.859 -34.754 1.00 93.75 95 ASP A O 1
ATOM 814 N N . GLU A 1 96 ? 20.571 -6.911 -33.717 1.00 93.56 96 GLU A N 1
ATOM 815 C CA . GLU A 1 96 ? 21.114 -6.223 -34.904 1.00 93.56 96 GLU A CA 1
ATOM 816 C C . GLU A 1 96 ? 22.505 -6.722 -35.334 1.00 93.56 96 GLU A C 1
ATOM 818 O O . GLU A 1 96 ? 22.878 -6.618 -36.509 1.00 93.56 96 GLU A O 1
ATOM 823 N N . ALA A 1 97 ? 23.337 -7.163 -34.392 1.00 91.81 97 ALA A N 1
ATOM 824 C CA . ALA A 1 97 ? 24.653 -7.718 -34.689 1.00 91.81 97 ALA A CA 1
ATOM 825 C C . ALA A 1 97 ? 24.529 -9.126 -35.283 1.00 91.81 97 ALA A C 1
ATOM 827 O O . ALA A 1 97 ? 25.174 -9.405 -36.294 1.00 91.81 97 ALA A O 1
ATOM 828 N N . GLU A 1 98 ? 23.652 -9.956 -34.718 1.00 93.62 98 GLU A N 1
ATOM 829 C CA . GLU A 1 98 ? 23.314 -11.291 -35.217 1.00 93.62 98 GLU A CA 1
ATOM 830 C C . GLU A 1 98 ? 22.741 -11.211 -36.636 1.00 93.62 98 GLU A C 1
ATOM 832 O O . GLU A 1 98 ? 23.305 -11.790 -37.559 1.00 93.62 98 GLU A O 1
ATOM 837 N N . ALA A 1 99 ? 21.747 -10.347 -36.873 1.00 93.56 99 ALA A N 1
ATOM 838 C CA . ALA A 1 99 ? 21.181 -10.151 -38.210 1.00 93.56 99 ALA A CA 1
ATOM 839 C C . ALA A 1 99 ? 22.220 -9.688 -39.253 1.00 93.56 99 ALA A C 1
ATOM 841 O O . ALA A 1 99 ? 22.126 -10.017 -40.441 1.00 93.56 99 ALA A O 1
ATOM 842 N N . ARG A 1 100 ? 23.228 -8.907 -38.836 1.00 92.56 100 ARG A N 1
ATOM 843 C CA . ARG A 1 100 ? 24.348 -8.524 -39.709 1.00 92.56 100 ARG A CA 1
ATOM 844 C C . ARG A 1 100 ? 25.278 -9.700 -39.982 1.00 92.56 100 ARG A C 1
ATOM 846 O O . ARG A 1 100 ? 25.680 -9.864 -41.132 1.00 92.56 100 ARG A O 1
ATOM 853 N N . ALA A 1 101 ? 25.617 -10.482 -38.961 1.00 92.69 101 ALA A N 1
ATOM 854 C CA . ALA A 1 101 ? 26.451 -11.670 -39.102 1.00 92.69 101 ALA A CA 1
ATOM 855 C C . ALA A 1 101 ? 25.803 -12.685 -40.055 1.00 92.69 101 ALA A C 1
ATOM 857 O O . ALA A 1 101 ? 26.435 -13.064 -41.039 1.00 92.69 101 ALA A O 1
ATOM 858 N N . ASP A 1 102 ? 24.518 -12.989 -39.860 1.00 94.31 102 ASP A N 1
ATOM 859 C CA . ASP A 1 102 ? 23.735 -13.884 -40.721 1.00 94.31 102 ASP A CA 1
ATOM 860 C C . ASP A 1 102 ? 23.727 -13.414 -42.180 1.00 94.31 102 ASP A C 1
ATOM 862 O O . ASP A 1 102 ? 23.883 -14.200 -43.120 1.00 94.31 102 ASP A O 1
ATOM 866 N N . LYS A 1 103 ? 23.579 -12.099 -42.393 1.00 93.56 103 LYS A N 1
ATOM 867 C CA . LYS A 1 103 ? 23.622 -11.509 -43.734 1.00 93.56 103 LYS A CA 1
ATOM 868 C C . LYS A 1 103 ? 24.983 -11.718 -44.400 1.00 93.56 103 LYS A C 1
ATOM 870 O O . LYS A 1 103 ? 25.023 -12.056 -45.582 1.00 93.56 103 LYS A O 1
ATOM 875 N N . TYR A 1 104 ? 26.083 -11.507 -43.678 1.00 91.50 104 TYR A N 1
ATOM 876 C CA . TYR A 1 104 ? 27.427 -11.726 -44.218 1.00 91.50 104 TYR A CA 1
ATOM 877 C C . TYR A 1 104 ? 27.717 -13.206 -44.465 1.00 91.50 104 TYR A C 1
ATOM 879 O O . TYR A 1 104 ? 28.265 -13.538 -45.514 1.00 91.50 104 TYR A O 1
ATOM 887 N N . GLU A 1 105 ? 27.307 -14.093 -43.559 1.00 91.31 105 GLU A N 1
ATOM 888 C CA . GLU A 1 105 ? 27.451 -15.540 -43.736 1.00 91.31 105 GLU A CA 1
ATOM 889 C C . GLU A 1 105 ? 26.725 -16.015 -45.000 1.00 91.31 105 GLU A C 1
ATOM 891 O O . GLU A 1 105 ? 27.288 -16.762 -45.802 1.00 91.31 105 GLU A O 1
ATOM 896 N N . LYS A 1 106 ? 25.503 -15.522 -45.233 1.00 92.88 106 LYS A N 1
ATOM 897 C CA . LYS A 1 106 ? 24.746 -15.822 -46.451 1.00 92.88 106 LYS A CA 1
ATOM 898 C C . LYS A 1 106 ? 25.482 -15.375 -47.719 1.00 92.88 106 LYS A C 1
ATOM 900 O O . LYS A 1 106 ? 25.595 -16.163 -48.652 1.00 92.88 106 LYS A O 1
ATOM 905 N N . ILE A 1 107 ? 26.012 -14.149 -47.739 1.00 93.00 107 ILE A N 1
ATOM 906 C CA . ILE A 1 107 ? 26.771 -13.613 -48.884 1.00 93.00 107 ILE A CA 1
ATOM 907 C C . ILE A 1 107 ? 28.018 -14.465 -49.162 1.00 93.00 107 ILE A C 1
ATOM 909 O O . ILE A 1 107 ? 28.308 -14.787 -50.312 1.00 93.00 107 ILE A O 1
ATOM 913 N N . LEU A 1 108 ? 28.756 -14.852 -48.120 1.00 91.00 108 LEU A N 1
ATOM 914 C CA . LEU A 1 108 ? 29.963 -15.667 -48.269 1.00 91.00 108 LEU A CA 1
ATOM 915 C C . LEU A 1 108 ? 29.653 -17.060 -48.837 1.00 91.00 108 LEU A C 1
ATOM 917 O O . LEU A 1 108 ? 30.365 -17.507 -49.736 1.00 91.00 108 LEU A O 1
ATOM 921 N N . LYS A 1 109 ? 28.568 -17.701 -48.380 1.00 91.00 109 LYS A N 1
ATOM 922 C CA . LYS A 1 109 ? 28.086 -18.978 -48.938 1.00 91.00 109 LYS A CA 1
ATOM 923 C C . LYS A 1 109 ? 27.658 -18.843 -50.402 1.00 91.00 109 LYS A C 1
ATOM 925 O O . LYS A 1 109 ? 28.009 -19.685 -51.220 1.00 91.00 109 LYS A O 1
ATOM 930 N N . GLU A 1 110 ? 26.935 -17.778 -50.759 1.00 92.12 110 GLU A N 1
ATOM 931 C CA . GLU A 1 110 ? 26.504 -17.520 -52.146 1.00 92.12 110 GLU A CA 1
ATOM 932 C C . GLU A 1 110 ? 27.690 -17.321 -53.107 1.00 92.12 110 GLU A C 1
ATOM 934 O O . GLU A 1 110 ? 27.617 -17.718 -54.269 1.00 92.12 110 GLU A O 1
ATOM 939 N N . HIS A 1 111 ? 28.799 -16.758 -52.621 1.00 89.75 111 HIS A N 1
ATOM 940 C CA . HIS A 1 111 ? 30.025 -16.563 -53.397 1.00 89.75 111 HIS A CA 1
ATOM 941 C C . HIS A 1 111 ? 31.040 -17.717 -53.289 1.00 89.75 111 HIS A C 1
ATOM 943 O O . HIS A 1 111 ? 32.128 -17.609 -53.856 1.00 89.75 111 HIS A O 1
ATOM 949 N N . GLY A 1 112 ? 30.710 -18.817 -52.597 1.00 84.25 112 GLY A N 1
ATOM 950 C CA . GLY A 1 112 ? 31.593 -19.981 -52.438 1.00 84.25 112 GLY A CA 1
ATOM 951 C C . GLY A 1 112 ? 32.872 -19.699 -51.638 1.00 84.25 112 GLY A C 1
ATOM 952 O O . GLY A 1 112 ? 33.883 -20.368 -51.835 1.00 84.25 112 GLY A O 1
ATOM 953 N N . LEU A 1 113 ? 32.845 -18.674 -50.781 1.00 81.81 113 LEU A N 1
ATOM 954 C CA . LEU A 1 113 ? 33.951 -18.272 -49.899 1.00 81.81 113 LEU A CA 1
ATOM 955 C C . LEU A 1 113 ? 33.879 -18.943 -48.514 1.00 81.81 113 LEU A C 1
ATOM 957 O O . LEU A 1 113 ? 34.777 -18.752 -47.693 1.00 81.81 113 LEU A O 1
ATOM 961 N N . LEU A 1 114 ? 32.808 -19.702 -48.272 1.00 68.75 114 LEU A N 1
ATOM 962 C CA . LEU A 1 114 ? 32.504 -20.535 -47.108 1.00 68.75 114 LEU A CA 1
ATOM 963 C C . LEU A 1 114 ? 31.876 -21.839 -47.606 1.00 68.75 114 LEU A C 1
ATOM 965 O O . LEU A 1 114 ? 32.215 -22.897 -47.036 1.00 68.75 114 LEU A O 1
#

Organism: Fibrobacter succinogenes (NCBI:txid833)

Foldseek 3Di:
DDPVVVVVVLVVLVVCLVVDPDPVSSQVSVCVSPVDQPDPVSVVVVVVVVVCVVDPVNVVVVVVVVVVVVVVVVVVVVVVVVVVVVVVVVVVVVVVVVVVVVVVVVVCVVVVVD

Sequence (114 aa):
MSSLARLAEFIYIFNKYKDVAEKSIKEYLEYFATSKATSKGTQDVERLRQWYLSDNETRKRYMTWQQELDDMVYEERERANAEKRRAEKEKSRADEAEARADKYEKILKEHGLL

pLDDT: mean 85.25, std 8.78, range [50.38, 94.31]